Protein AF-A0A8J3G5F9-F1 (afdb_monomer)

Mean predicted aligned error: 7.62 Å

Solvent-accessible surface area (backbone atoms only — not comparable to full-atom values): 7611 Å² total; per-residue (Å²): 110,72,67,60,53,52,55,55,53,66,70,32,74,65,45,52,51,53,51,52,51,52,51,52,50,51,40,35,53,49,45,18,52,51,31,21,52,49,41,52,62,42,58,83,79,45,60,71,71,60,50,35,52,53,40,12,53,50,23,36,71,66,42,88,50,51,68,54,23,24,52,22,24,6,50,14,26,8,52,25,45,34,50,50,54,51,51,51,39,66,76,62,72,50,63,60,56,50,55,51,18,59,74,70,72,41,96,50,47,66,55,54,51,53,48,43,22,50,53,28,20,52,50,24,12,53,23,7,32,52,17,30,57,48,44,63,72,71,51,78,77,84,77,74,90,73,81,131

Structure (mmCIF, N/CA/C/O backbone):
data_AF-A0A8J3G5F9-F1
#
_entry.id   AF-A0A8J3G5F9-F1
#
loop_
_atom_site.group_PDB
_atom_site.id
_atom_site.type_symbol
_atom_site.label_atom_id
_atom_site.label_alt_id
_atom_site.label_comp_id
_atom_site.label_asym_id
_atom_site.label_entity_id
_atom_site.label_seq_id
_atom_site.pdbx_PDB_ins_code
_atom_site.Cartn_x
_atom_site.Cartn_y
_atom_site.Cartn_z
_atom_site.occupancy
_atom_site.B_iso_or_equiv
_atom_site.auth_seq_id
_atom_site.auth_comp_id
_atom_site.auth_asym_id
_atom_site.auth_atom_id
_atom_site.pdbx_PDB_model_num
ATOM 1 N N . MET A 1 1 ? -42.346 19.653 14.572 1.00 62.44 1 MET A N 1
ATOM 2 C CA . MET A 1 1 ? -42.474 18.604 13.533 1.00 62.44 1 MET A CA 1
ATOM 3 C C . MET A 1 1 ? -41.136 18.276 12.864 1.00 62.44 1 MET A C 1
ATOM 5 O O . MET A 1 1 ? -40.739 17.124 12.917 1.00 62.44 1 MET A O 1
ATOM 9 N N . LEU A 1 2 ? -40.390 19.261 12.339 1.00 68.38 2 LEU A N 1
ATOM 10 C CA . LEU A 1 2 ? -39.065 19.059 11.707 1.00 68.38 2 LEU A CA 1
ATOM 11 C C . LEU A 1 2 ? -38.019 18.351 12.594 1.00 68.38 2 LEU A C 1
ATOM 13 O O . LEU A 1 2 ? -37.299 17.481 12.115 1.00 68.38 2 LEU A O 1
ATOM 17 N N . ILE A 1 3 ? -37.974 18.667 13.893 1.00 73.38 3 ILE A N 1
ATOM 18 C CA . ILE A 1 3 ? -37.033 18.040 14.841 1.00 73.38 3 ILE A CA 1
ATOM 19 C C . ILE A 1 3 ? -37.340 16.544 15.028 1.00 73.38 3 ILE A C 1
ATOM 21 O O . ILE A 1 3 ? -36.425 15.729 15.046 1.00 73.38 3 ILE A O 1
ATOM 25 N N . LEU A 1 4 ? -38.622 16.166 15.093 1.00 68.25 4 LEU A N 1
ATOM 26 C CA . LEU A 1 4 ? -39.036 14.764 15.235 1.00 68.25 4 LEU A CA 1
ATOM 27 C C . LEU A 1 4 ? -38.683 13.936 13.993 1.00 68.25 4 LEU A C 1
ATOM 29 O O . LEU A 1 4 ? -38.220 12.809 14.125 1.00 68.25 4 LEU A O 1
ATOM 33 N N . ILE A 1 5 ? -38.856 14.509 12.798 1.00 72.38 5 ILE A N 1
ATOM 34 C CA . ILE A 1 5 ? -38.513 13.842 11.533 1.00 72.38 5 ILE A CA 1
ATOM 35 C C . ILE A 1 5 ? -36.999 13.614 11.447 1.00 72.38 5 ILE A C 1
ATOM 37 O O . ILE A 1 5 ? -36.570 12.511 11.119 1.00 72.38 5 ILE A O 1
ATOM 41 N N . SER A 1 6 ? -36.191 14.618 11.809 1.00 71.88 6 SER A N 1
ATOM 42 C CA . SER A 1 6 ? -34.728 14.492 11.847 1.00 71.88 6 SER A CA 1
ATOM 43 C C . SER A 1 6 ? -34.274 13.368 12.789 1.00 71.88 6 SER A C 1
ATOM 45 O O . SER A 1 6 ? -33.503 12.502 12.386 1.00 71.88 6 SER A O 1
ATOM 47 N N . VAL A 1 7 ? -34.833 13.311 14.005 1.00 75.19 7 VAL A N 1
ATOM 48 C CA . VAL A 1 7 ? -34.499 12.284 15.009 1.00 75.19 7 VAL A CA 1
ATOM 49 C C . 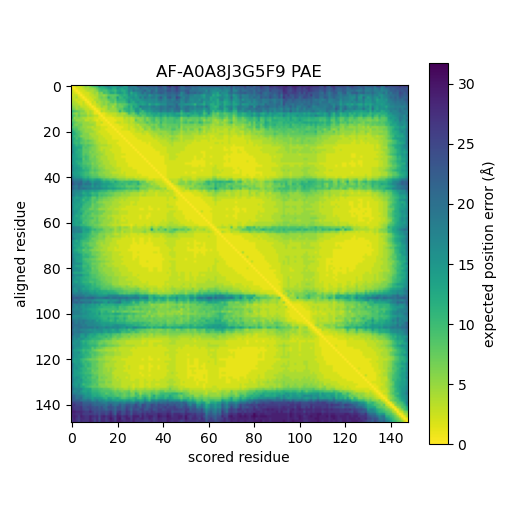VAL A 1 7 ? -34.889 10.871 14.555 1.00 75.19 7 VAL A C 1
ATOM 51 O O . VAL A 1 7 ? -34.146 9.921 14.808 1.00 75.19 7 VAL A O 1
ATOM 54 N N . VAL A 1 8 ? -36.028 10.706 13.876 1.00 76.81 8 VAL A N 1
ATOM 55 C CA . VAL A 1 8 ? -36.459 9.402 13.336 1.00 76.81 8 VAL A CA 1
ATOM 56 C C . VAL A 1 8 ? -35.526 8.936 12.217 1.00 76.81 8 VAL A C 1
ATOM 58 O O . VAL A 1 8 ? -35.126 7.774 12.201 1.00 76.81 8 VAL A O 1
ATOM 61 N N . VAL A 1 9 ? -35.120 9.840 11.320 1.00 76.75 9 VAL A N 1
ATOM 62 C CA . VAL A 1 9 ? -34.195 9.519 10.223 1.00 76.75 9 VAL A CA 1
ATOM 63 C C . VAL A 1 9 ? -32.813 9.134 10.757 1.00 76.75 9 VAL A C 1
ATOM 65 O O . VAL A 1 9 ? -32.257 8.129 10.317 1.00 76.75 9 VAL A O 1
ATOM 68 N N . THR A 1 10 ? -32.275 9.859 11.743 1.00 77.75 10 THR A N 1
ATOM 69 C CA . THR A 1 10 ? -30.951 9.557 12.320 1.00 77.75 10 THR A CA 1
ATOM 70 C C . THR A 1 10 ? -30.905 8.263 13.132 1.00 77.75 10 THR A C 1
ATOM 72 O O . THR A 1 10 ? -29.827 7.710 13.308 1.00 77.75 10 THR A O 1
ATOM 75 N N . ASN A 1 11 ? -32.050 7.775 13.619 1.00 79.94 11 ASN A N 1
ATOM 76 C CA . ASN A 1 11 ? -32.147 6.493 14.325 1.00 79.94 11 ASN A CA 1
ATOM 77 C C . ASN A 1 11 ? -32.507 5.321 13.395 1.00 79.94 11 ASN A C 1
ATOM 79 O O . ASN A 1 11 ? -32.701 4.199 13.864 1.00 79.94 11 ASN A O 1
ATOM 83 N N . SER A 1 12 ? -32.614 5.554 12.083 1.00 82.94 12 SER A N 1
ATOM 84 C CA . SER A 1 12 ? -32.871 4.477 11.130 1.00 82.94 12 SER A CA 1
ATOM 85 C C . SER A 1 12 ? -31.623 3.592 10.953 1.00 82.94 12 SER A C 1
ATOM 87 O O . SER A 1 12 ? -30.504 4.106 10.884 1.00 82.94 12 SER A O 1
ATOM 89 N N . PRO A 1 13 ? -31.775 2.261 10.839 1.00 83.44 13 PRO A N 1
ATOM 90 C CA . PRO A 1 13 ? -30.647 1.353 10.607 1.00 83.44 13 PRO A CA 1
ATOM 91 C C . PRO A 1 13 ? -29.873 1.675 9.315 1.00 83.44 13 PRO A C 1
ATOM 93 O O . PRO A 1 13 ? -28.661 1.466 9.255 1.00 83.44 13 PRO A O 1
ATOM 96 N N . GLU A 1 14 ? -30.542 2.242 8.307 1.00 85.62 14 GLU A N 1
ATOM 97 C CA . GLU A 1 14 ? -29.911 2.720 7.070 1.00 85.62 14 GLU A CA 1
ATOM 98 C C . GLU A 1 14 ? -28.979 3.913 7.304 1.00 85.62 14 GLU A C 1
ATOM 100 O O . GLU A 1 14 ? -27.904 3.983 6.713 1.00 85.62 14 GLU A O 1
ATOM 105 N N . TYR A 1 15 ? -29.331 4.838 8.200 1.00 80.75 15 TYR A N 1
ATOM 106 C CA . TYR A 1 15 ? -28.456 5.966 8.518 1.00 80.75 15 TYR A CA 1
ATOM 107 C C . TYR A 1 15 ? -27.125 5.491 9.119 1.00 80.75 15 TYR A C 1
ATOM 109 O O . TYR A 1 15 ? -26.053 5.939 8.702 1.00 80.75 15 TYR A O 1
ATOM 117 N N . TYR A 1 16 ? -27.176 4.524 10.039 1.00 81.06 16 TYR A N 1
ATOM 118 C CA . TYR A 1 16 ? -25.975 3.950 10.649 1.00 81.06 16 TYR A CA 1
ATOM 119 C C . TYR A 1 16 ? -25.125 3.154 9.652 1.00 81.06 16 TYR A C 1
ATOM 121 O O . TYR A 1 16 ? -23.897 3.247 9.691 1.00 81.06 16 TYR A O 1
ATOM 129 N N . SER A 1 17 ? -25.738 2.403 8.731 1.00 83.75 17 SER A N 1
ATOM 130 C CA . SER A 1 17 ? -24.987 1.663 7.707 1.00 83.75 17 SER A CA 1
ATOM 131 C C . SER A 1 17 ? -24.263 2.608 6.743 1.00 83.75 17 SER A C 1
ATOM 133 O O . SER A 1 17 ? -23.084 2.403 6.452 1.00 83.75 17 SER A O 1
ATOM 135 N N . LEU A 1 18 ? -24.917 3.698 6.326 1.00 84.81 18 LEU A N 1
ATOM 136 C CA . LEU A 1 18 ? -24.316 4.739 5.492 1.00 84.81 18 LEU A CA 1
ATOM 137 C C . LEU A 1 18 ? -23.192 5.484 6.218 1.00 84.81 18 LEU A C 1
ATOM 139 O O . LEU A 1 18 ? -22.178 5.822 5.605 1.00 84.81 18 LEU A O 1
ATOM 143 N N . GLN A 1 19 ? -23.344 5.738 7.520 1.00 87.62 19 GLN A N 1
ATOM 144 C CA . GLN A 1 19 ? -22.301 6.369 8.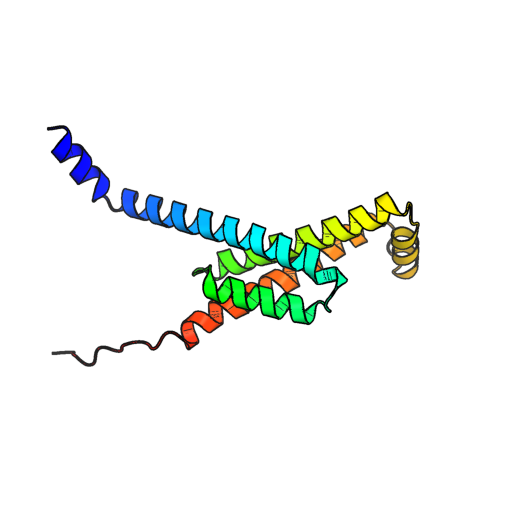325 1.00 87.62 19 GLN A CA 1
ATOM 145 C C . GLN A 1 19 ? -21.071 5.460 8.458 1.00 87.62 19 GLN A C 1
ATOM 147 O O . GLN A 1 19 ? -19.952 5.919 8.225 1.00 87.62 19 GLN A O 1
ATOM 152 N N . ASN A 1 20 ? -21.267 4.176 8.761 1.00 85.88 20 ASN A N 1
ATOM 153 C CA . ASN A 1 20 ? -20.179 3.200 8.845 1.00 85.88 20 ASN A CA 1
ATOM 154 C C . ASN A 1 20 ? -19.474 3.025 7.494 1.00 85.88 20 ASN A C 1
ATOM 156 O O . ASN A 1 20 ? -18.247 3.025 7.437 1.00 85.88 20 ASN A O 1
ATOM 160 N N . LEU A 1 21 ? -20.233 2.978 6.394 1.00 89.50 21 LEU A N 1
ATOM 161 C CA . LEU A 1 21 ? -19.677 2.937 5.042 1.00 89.50 21 LEU A CA 1
ATOM 162 C C . LEU A 1 21 ? -18.787 4.157 4.762 1.00 89.50 21 LEU A C 1
ATOM 164 O O . LEU A 1 21 ? -17.677 4.008 4.255 1.00 89.50 21 LEU A O 1
ATOM 168 N N . LYS A 1 22 ? -19.241 5.368 5.116 1.00 91.38 22 LYS A N 1
ATOM 169 C CA . LYS A 1 22 ? -18.445 6.598 4.961 1.00 91.38 22 LYS A CA 1
ATOM 170 C C . LYS A 1 22 ? -17.136 6.538 5.742 1.00 91.38 22 LYS A C 1
ATOM 172 O O . LYS A 1 22 ? -16.099 6.917 5.203 1.00 91.38 22 LYS A O 1
ATOM 177 N N . ILE A 1 23 ? -17.175 6.060 6.983 1.00 90.94 23 ILE A N 1
ATOM 178 C CA . ILE A 1 23 ? -15.983 5.927 7.828 1.00 90.94 23 ILE A CA 1
ATOM 179 C C . ILE A 1 23 ? -14.995 4.932 7.207 1.00 90.94 23 ILE A C 1
ATOM 181 O O . ILE A 1 23 ? -13.816 5.256 7.066 1.00 90.94 23 ILE A O 1
ATOM 185 N N . GLU A 1 24 ? -15.465 3.766 6.760 1.00 90.44 24 GLU A N 1
ATOM 186 C CA . GLU A 1 24 ? -14.606 2.759 6.126 1.00 90.44 24 GLU A CA 1
ATOM 187 C C . GLU A 1 24 ? -13.972 3.269 4.825 1.00 90.44 24 GLU A C 1
ATOM 189 O O . GLU A 1 24 ? -12.780 3.055 4.601 1.00 90.44 24 GLU A O 1
ATOM 194 N N . MET A 1 25 ? -14.708 4.028 4.004 1.00 93.19 25 MET A N 1
ATOM 195 C CA . MET A 1 25 ? -14.146 4.666 2.805 1.00 93.19 25 MET A CA 1
ATOM 196 C C . MET A 1 25 ? -13.028 5.660 3.142 1.00 93.19 25 MET A C 1
ATOM 198 O O . MET A 1 25 ? -11.995 5.678 2.471 1.00 93.19 25 MET A O 1
ATOM 202 N N . ILE A 1 26 ? -13.202 6.472 4.191 1.00 95.38 26 ILE A N 1
ATOM 203 C CA . ILE A 1 26 ? -12.178 7.431 4.632 1.00 95.38 26 ILE A CA 1
ATOM 204 C C . ILE A 1 26 ? -10.926 6.691 5.109 1.00 95.38 26 ILE A C 1
ATOM 206 O O . ILE A 1 26 ? -9.811 7.065 4.739 1.00 95.38 26 ILE A O 1
ATOM 210 N N . ARG A 1 27 ? -11.085 5.619 5.893 1.00 94.56 27 ARG A N 1
ATOM 211 C CA . ARG A 1 27 ? -9.960 4.808 6.387 1.00 94.56 27 ARG A CA 1
ATOM 212 C C . ARG A 1 27 ? -9.234 4.104 5.245 1.00 94.56 27 ARG A C 1
ATOM 214 O O . ARG A 1 27 ? -8.006 4.111 5.226 1.00 94.56 27 ARG A O 1
ATOM 221 N N . PHE A 1 28 ? -9.973 3.567 4.274 1.00 97.12 28 PHE A N 1
ATOM 222 C CA . PHE A 1 28 ? -9.418 2.971 3.060 1.00 97.12 28 PHE A CA 1
ATOM 223 C C . PHE A 1 28 ? -8.559 3.975 2.285 1.00 97.12 28 PHE A C 1
ATOM 225 O O . PHE A 1 28 ? -7.392 3.702 2.007 1.00 97.12 28 PHE A O 1
ATOM 232 N N . ALA A 1 29 ? -9.110 5.156 1.983 1.00 97.31 29 ALA A N 1
ATOM 233 C CA . ALA A 1 29 ? -8.395 6.199 1.250 1.00 97.31 29 ALA A CA 1
ATOM 234 C C . ALA A 1 29 ? -7.157 6.684 2.019 1.00 97.31 29 ALA A C 1
ATOM 236 O O . ALA A 1 29 ? -6.082 6.828 1.440 1.00 97.31 29 ALA A O 1
ATOM 237 N N . THR A 1 30 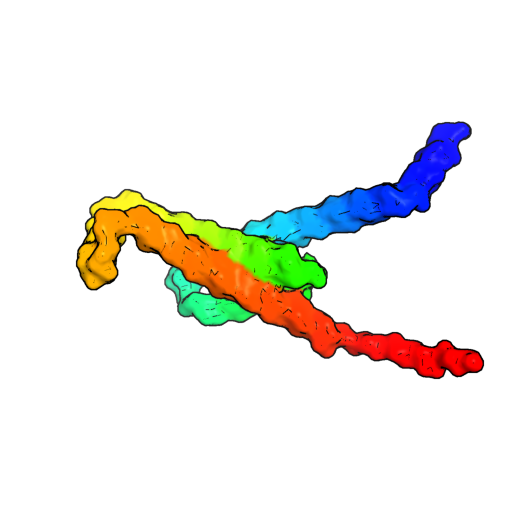? -7.289 6.863 3.336 1.00 97.44 30 THR A N 1
ATOM 238 C CA . THR A 1 30 ? -6.177 7.247 4.215 1.00 97.44 30 THR A CA 1
ATOM 239 C C . THR A 1 30 ? -5.066 6.204 4.173 1.00 97.44 30 THR A C 1
ATOM 241 O O . THR A 1 30 ? -3.911 6.556 3.945 1.00 97.44 30 THR A O 1
ATOM 244 N N . GLN A 1 31 ? -5.400 4.918 4.324 1.00 97.44 31 GLN A N 1
ATOM 245 C CA . GLN A 1 31 ? -4.416 3.840 4.281 1.00 97.44 31 GLN A CA 1
ATOM 246 C C . GLN A 1 31 ? -3.719 3.768 2.920 1.00 97.44 31 GLN A C 1
ATOM 248 O O . GLN A 1 31 ? -2.499 3.635 2.872 1.00 97.44 31 GLN A O 1
ATOM 253 N N . LEU A 1 32 ? -4.468 3.884 1.820 1.00 98.25 32 LEU A N 1
ATOM 254 C CA . LEU A 1 32 ? -3.909 3.862 0.469 1.00 98.25 32 LEU A CA 1
ATOM 255 C C . LEU A 1 32 ? -2.872 4.976 0.282 1.00 98.25 32 LEU A C 1
ATOM 257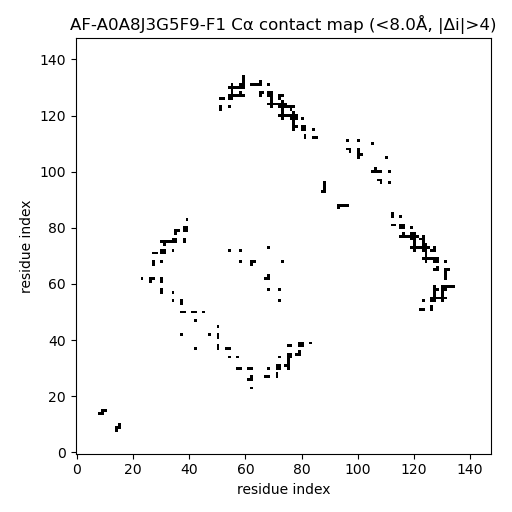 O O . LEU A 1 32 ? -1.758 4.708 -0.168 1.00 98.25 32 LEU A O 1
ATOM 261 N N . ILE A 1 33 ? -3.215 6.209 0.669 1.00 98.12 33 ILE A N 1
ATOM 262 C CA . ILE A 1 33 ? -2.324 7.371 0.546 1.00 98.12 33 ILE A CA 1
ATOM 263 C C . ILE A 1 33 ? -1.089 7.201 1.437 1.00 98.12 33 ILE A C 1
ATOM 265 O O . ILE A 1 33 ? 0.033 7.409 0.978 1.00 98.12 33 ILE A O 1
ATOM 269 N N . VAL A 1 34 ? -1.271 6.784 2.693 1.00 97.56 34 VAL A N 1
ATOM 270 C CA . VAL A 1 34 ? -0.165 6.565 3.638 1.00 97.56 34 VAL A CA 1
ATOM 271 C C . VAL A 1 34 ? 0.800 5.506 3.111 1.00 97.56 34 VAL A C 1
ATOM 273 O O . VAL A 1 34 ? 2.007 5.737 3.097 1.00 97.56 34 VAL A O 1
ATOM 276 N N . VAL A 1 35 ? 0.290 4.371 2.626 1.00 97.56 35 VAL A N 1
ATOM 277 C CA . VAL A 1 35 ? 1.125 3.301 2.065 1.00 97.56 35 VAL A CA 1
ATOM 278 C C . VAL A 1 35 ? 1.861 3.771 0.821 1.00 97.56 35 VAL A C 1
ATOM 280 O O . VAL A 1 35 ? 3.062 3.530 0.717 1.00 97.56 35 VAL A O 1
ATOM 283 N N . PHE A 1 36 ? 1.183 4.470 -0.091 1.00 97.62 36 PHE A N 1
ATOM 284 C CA . PHE A 1 36 ? 1.828 5.030 -1.275 1.00 97.62 36 PHE A CA 1
ATOM 285 C C . PHE A 1 36 ? 3.010 5.927 -0.888 1.00 97.62 36 PHE A C 1
ATOM 287 O O . PHE A 1 36 ? 4.114 5.731 -1.390 1.00 97.62 36 PHE A O 1
ATOM 294 N N . LEU A 1 37 ? 2.811 6.862 0.047 1.00 96.19 37 LEU A N 1
ATOM 295 C CA . LEU A 1 37 ? 3.865 7.772 0.499 1.00 96.19 37 LEU A CA 1
ATOM 296 C C . LEU A 1 37 ? 5.016 7.015 1.177 1.00 96.19 37 LEU A C 1
ATOM 298 O O . LEU A 1 37 ? 6.176 7.226 0.827 1.00 96.19 37 LEU A O 1
ATOM 302 N N . ILE A 1 38 ? 4.711 6.096 2.098 1.00 94.62 38 ILE A N 1
ATOM 303 C CA . ILE A 1 38 ? 5.719 5.268 2.776 1.00 94.62 38 ILE A CA 1
ATOM 304 C C . ILE A 1 38 ? 6.560 4.523 1.740 1.00 94.62 38 ILE A C 1
ATOM 306 O O . ILE A 1 38 ? 7.779 4.642 1.732 1.00 94.62 38 ILE A O 1
ATOM 310 N N . VAL A 1 39 ? 5.932 3.784 0.831 1.00 96.19 39 VAL A N 1
ATOM 311 C CA . VAL A 1 39 ? 6.652 2.935 -0.124 1.00 96.19 39 VAL A CA 1
ATOM 312 C C . VAL A 1 39 ? 7.417 3.776 -1.147 1.00 96.19 39 VAL A C 1
ATOM 314 O O . VAL A 1 39 ? 8.570 3.472 -1.452 1.00 96.19 39 VAL A O 1
ATOM 317 N N . TYR A 1 40 ? 6.824 4.863 -1.646 1.00 95.06 40 TYR A N 1
ATOM 318 C CA . TYR A 1 40 ? 7.452 5.716 -2.652 1.00 95.06 40 TYR A CA 1
ATOM 319 C C . TYR A 1 40 ? 8.694 6.445 -2.116 1.00 95.06 40 TYR A C 1
ATOM 321 O O . TYR A 1 40 ? 9.695 6.561 -2.829 1.00 95.06 40 TYR A O 1
ATOM 329 N N . PHE A 1 41 ? 8.667 6.929 -0.870 1.00 92.62 41 PHE A N 1
ATOM 330 C CA . PHE A 1 41 ? 9.801 7.650 -0.284 1.00 92.62 41 PHE A CA 1
ATOM 331 C C . PHE A 1 41 ? 10.803 6.725 0.417 1.00 92.62 41 PHE A C 1
ATOM 333 O O . PHE A 1 41 ? 12.006 6.893 0.219 1.00 92.62 41 PHE A O 1
ATOM 340 N N . LEU A 1 42 ? 10.353 5.718 1.178 1.00 88.94 42 LEU A N 1
ATOM 341 C CA . LEU A 1 42 ? 11.270 4.793 1.857 1.00 88.94 42 LEU A CA 1
ATOM 342 C C . LEU A 1 42 ? 11.907 3.771 0.912 1.00 88.94 42 LEU A C 1
ATOM 344 O O . LEU A 1 42 ? 12.978 3.268 1.239 1.00 88.94 42 LEU A O 1
ATOM 348 N N . GLY A 1 43 ? 11.313 3.478 -0.250 1.00 80.38 43 GLY A N 1
ATOM 349 C CA . GLY A 1 43 ? 11.833 2.461 -1.173 1.00 80.38 43 GLY A CA 1
ATOM 350 C C . GLY A 1 43 ? 13.236 2.748 -1.727 1.00 80.38 43 GLY A C 1
ATOM 351 O O . GLY A 1 43 ? 13.907 1.830 -2.178 1.00 80.38 43 GLY A O 1
ATOM 352 N N . GLY A 1 44 ? 13.700 4.003 -1.678 1.00 78.50 44 GLY A N 1
ATOM 353 C CA . GLY A 1 44 ? 15.083 4.358 -2.027 1.00 78.50 44 GLY A CA 1
ATOM 354 C C . GLY A 1 44 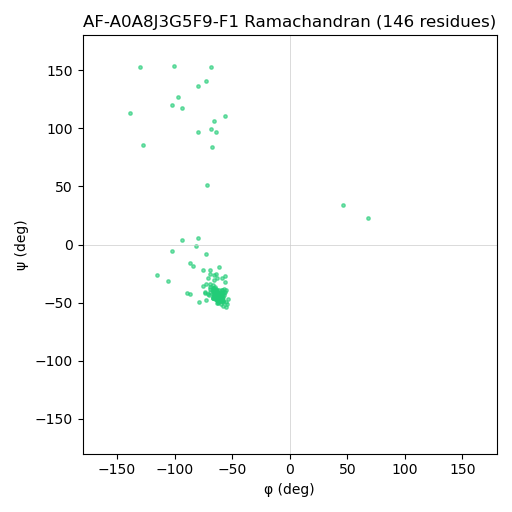? 16.080 4.243 -0.868 1.00 78.50 44 GLY A C 1
ATOM 355 O O . GLY A 1 44 ? 17.282 4.243 -1.105 1.00 78.50 44 GLY A O 1
A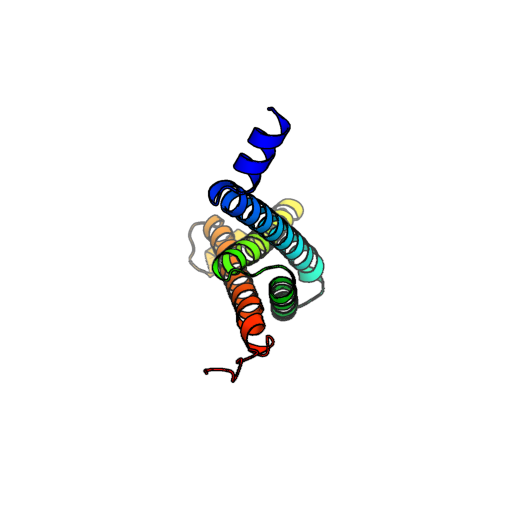TOM 356 N N . LEU A 1 45 ? 15.594 4.170 0.375 1.00 84.62 45 LEU A N 1
ATOM 357 C CA . LEU A 1 45 ? 16.413 4.175 1.594 1.00 84.62 45 LEU A CA 1
ATOM 358 C C . LEU A 1 45 ? 16.498 2.793 2.248 1.00 84.62 45 LEU A C 1
ATOM 360 O O . LEU A 1 45 ? 17.498 2.468 2.882 1.00 84.62 45 LEU A O 1
ATOM 364 N N . PHE A 1 46 ? 15.448 1.986 2.111 1.00 87.81 46 PHE A N 1
ATOM 365 C CA . PHE A 1 46 ? 15.300 0.712 2.798 1.00 87.81 46 PHE A CA 1
ATOM 366 C C . PHE A 1 46 ? 14.938 -0.407 1.825 1.00 87.81 46 PHE A C 1
ATOM 368 O O . PHE A 1 46 ? 14.307 -0.187 0.794 1.00 87.81 46 PHE A O 1
ATOM 375 N N . SER A 1 47 ? 15.316 -1.636 2.183 1.00 90.56 47 SER A N 1
ATOM 376 C CA . SER A 1 47 ? 14.913 -2.828 1.437 1.00 90.56 47 SER A CA 1
ATOM 377 C C . SER A 1 47 ? 13.407 -3.086 1.579 1.00 90.56 47 SER A C 1
ATOM 379 O O . SER A 1 47 ? 12.792 -2.734 2.589 1.00 90.56 47 SER A O 1
ATOM 381 N N . PHE A 1 48 ? 12.814 -3.743 0.580 1.00 90.00 48 PHE A N 1
ATOM 382 C CA . PHE A 1 48 ? 11.364 -3.931 0.465 1.00 90.00 48 PHE A CA 1
ATOM 383 C C . PHE A 1 48 ? 10.723 -4.603 1.692 1.00 90.00 48 PHE A C 1
ATOM 385 O O . PHE A 1 48 ? 9.588 -4.283 2.042 1.00 90.00 48 PHE A O 1
ATOM 392 N N . TRP A 1 49 ? 11.442 -5.494 2.385 1.00 92.50 49 TRP A N 1
ATOM 393 C CA . TRP A 1 49 ? 10.930 -6.185 3.573 1.00 92.50 49 TRP A CA 1
ATOM 394 C C . TRP A 1 49 ? 10.672 -5.230 4.749 1.00 92.50 49 TRP A C 1
ATOM 396 O O . TRP A 1 49 ? 9.743 -5.443 5.524 1.00 92.50 49 TRP A O 1
ATOM 406 N N . ILE A 1 50 ? 11.434 -4.136 4.860 1.00 94.25 50 ILE A N 1
ATOM 407 C CA . ILE A 1 50 ? 11.211 -3.103 5.882 1.00 94.25 50 ILE A CA 1
ATOM 408 C C . ILE A 1 50 ? 9.923 -2.343 5.564 1.00 94.25 50 ILE A C 1
ATOM 410 O O . ILE A 1 50 ? 9.095 -2.117 6.447 1.00 94.25 50 ILE A O 1
ATOM 414 N N . SER A 1 51 ? 9.710 -1.992 4.292 1.00 93.12 51 SER A N 1
ATOM 415 C CA . SER A 1 51 ? 8.462 -1.365 3.848 1.00 93.12 51 SER A CA 1
ATOM 416 C C . SER A 1 51 ? 7.254 -2.255 4.145 1.00 93.12 51 SER A C 1
ATOM 418 O O . SER A 1 51 ? 6.237 -1.747 4.608 1.00 93.12 51 SER A O 1
ATOM 420 N N . MET A 1 52 ? 7.373 -3.577 3.975 1.00 95.31 52 MET A N 1
ATOM 421 C CA . MET A 1 52 ? 6.318 -4.532 4.343 1.00 95.31 52 MET A CA 1
ATOM 422 C C . MET A 1 52 ? 5.952 -4.461 5.833 1.00 95.31 52 MET A C 1
ATOM 424 O O . MET A 1 52 ? 4.768 -4.470 6.169 1.00 95.31 52 MET A O 1
ATOM 428 N N . LEU A 1 53 ? 6.937 -4.327 6.730 1.00 95.75 53 LEU A N 1
ATOM 429 C CA . 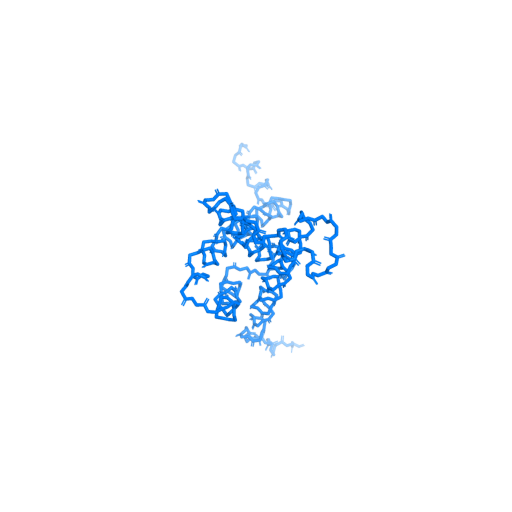LEU A 1 53 ? 6.681 -4.176 8.168 1.00 95.75 53 LEU A CA 1
ATOM 430 C C . LEU A 1 53 ? 5.933 -2.876 8.483 1.00 95.75 53 LEU A C 1
ATOM 432 O O . LEU A 1 53 ? 4.948 -2.902 9.220 1.00 95.75 53 LEU A O 1
ATOM 436 N N . PHE A 1 54 ? 6.339 -1.750 7.891 1.00 95.44 54 PHE A N 1
ATOM 437 C CA . PHE A 1 54 ? 5.636 -0.474 8.068 1.00 95.44 54 PHE A CA 1
ATOM 438 C C . PHE A 1 54 ? 4.204 -0.516 7.523 1.00 95.44 54 PHE A C 1
ATOM 440 O O . PHE A 1 54 ? 3.276 -0.004 8.152 1.00 95.44 54 PHE A O 1
ATOM 447 N N . VAL A 1 55 ? 3.997 -1.152 6.371 1.00 96.25 55 VAL A N 1
ATOM 448 C CA . VAL A 1 55 ? 2.665 -1.313 5.774 1.00 96.25 55 VAL A CA 1
ATOM 449 C C . VAL A 1 55 ? 1.775 -2.188 6.654 1.00 96.25 55 VAL A C 1
ATOM 451 O O . VAL A 1 55 ? 0.636 -1.813 6.928 1.00 96.25 55 VAL A O 1
ATOM 454 N N . GLY A 1 56 ? 2.295 -3.302 7.174 1.00 96.19 56 GLY A N 1
ATOM 455 C CA . GLY A 1 56 ? 1.566 -4.126 8.139 1.00 96.19 56 GLY A CA 1
ATOM 456 C C . GLY A 1 56 ? 1.234 -3.361 9.421 1.00 96.19 56 GLY A C 1
ATOM 457 O O . GLY A 1 56 ? 0.102 -3.412 9.899 1.00 96.19 56 GLY A O 1
ATOM 458 N N . PHE A 1 57 ? 2.177 -2.577 9.943 1.00 96.19 57 PHE A N 1
ATOM 459 C CA . PHE A 1 57 ? 1.963 -1.770 11.143 1.00 96.19 57 PHE A CA 1
ATOM 460 C C . PHE A 1 57 ? 0.896 -0.682 10.943 1.00 96.19 57 PHE A C 1
ATOM 462 O O . PHE A 1 57 ? 0.008 -0.518 11.776 1.00 96.19 57 PHE A O 1
ATOM 469 N N . THR A 1 58 ? 0.920 0.036 9.818 1.00 96.19 58 THR A N 1
ATOM 470 C CA . THR A 1 58 ? -0.113 1.043 9.513 1.00 96.19 58 THR A CA 1
ATOM 471 C C . THR A 1 58 ? -1.491 0.412 9.323 1.00 96.19 58 THR A C 1
ATOM 473 O O . THR A 1 58 ? -2.471 0.938 9.849 1.00 96.19 58 THR A O 1
ATOM 476 N N . ALA A 1 59 ? -1.571 -0.749 8.664 1.00 96.00 59 ALA A N 1
ATOM 477 C CA . ALA A 1 59 ? -2.825 -1.480 8.497 1.00 96.00 59 ALA A CA 1
ATOM 478 C C . ALA A 1 59 ? -3.399 -1.945 9.843 1.00 96.00 59 ALA A C 1
ATOM 480 O O . ALA A 1 59 ? -4.601 -1.806 10.074 1.00 96.00 59 ALA A O 1
ATOM 481 N N . LEU A 1 60 ? -2.535 -2.412 10.755 1.00 94.94 60 LEU A N 1
ATOM 482 C CA . LEU A 1 60 ? -2.908 -2.751 12.129 1.00 94.94 60 LEU A CA 1
ATOM 483 C C . LEU A 1 60 ? -3.554 -1.556 12.839 1.00 94.94 60 LEU A C 1
ATOM 485 O O . LEU A 1 60 ? -4.546 -1.731 13.540 1.00 94.94 60 LEU A O 1
ATOM 489 N N . LEU A 1 61 ? -3.047 -0.337 12.648 1.00 93.56 61 LEU A N 1
ATOM 490 C CA . LEU A 1 61 ? -3.576 0.855 13.314 1.00 93.56 61 LEU A CA 1
ATOM 491 C C . LEU A 1 61 ? -4.860 1.384 12.657 1.00 93.56 61 LEU A C 1
ATOM 493 O O . LEU A 1 61 ? -5.856 1.612 13.346 1.00 93.56 61 LEU A O 1
ATOM 497 N N . ILE A 1 62 ? -4.864 1.549 11.334 1.00 93.31 62 ILE A N 1
ATOM 498 C CA . ILE A 1 62 ? -5.872 2.352 10.627 1.00 93.31 62 ILE A CA 1
ATOM 499 C C . ILE A 1 62 ? -7.119 1.545 10.270 1.00 93.31 62 ILE A C 1
ATOM 501 O O . ILE A 1 62 ? -8.227 2.052 10.446 1.00 93.31 62 ILE A O 1
ATOM 505 N N . LEU A 1 63 ? -6.970 0.308 9.789 1.00 89.38 63 LEU A N 1
ATOM 506 C CA . LEU A 1 63 ? -8.071 -0.465 9.210 1.00 89.38 63 LEU A CA 1
ATOM 507 C C . LEU A 1 63 ? -8.646 -1.500 10.175 1.00 89.38 63 LEU A C 1
ATOM 509 O O . LEU A 1 63 ? -7.975 -1.980 11.089 1.00 89.38 63 LEU A O 1
ATOM 513 N N . GLU A 1 64 ? -9.914 -1.839 9.967 1.00 85.06 64 GLU A N 1
ATOM 514 C CA . GLU A 1 64 ? -10.615 -2.899 10.706 1.00 85.06 64 GLU A CA 1
ATOM 515 C C . GLU A 1 64 ? -11.030 -4.063 9.807 1.00 85.06 64 GLU A C 1
ATOM 517 O O . GLU A 1 64 ? -11.122 -5.197 10.271 1.00 85.06 64 GLU A O 1
ATOM 522 N N . ASN A 1 65 ? -11.221 -3.815 8.511 1.00 90.75 65 ASN A N 1
ATOM 523 C CA . ASN A 1 65 ? -11.621 -4.830 7.550 1.00 90.75 65 ASN A CA 1
ATOM 524 C C . ASN A 1 65 ? -10.412 -5.406 6.784 1.00 90.75 65 ASN A C 1
ATOM 526 O O . ASN A 1 65 ? -9.652 -4.670 6.154 1.00 90.75 65 ASN A O 1
ATOM 530 N N . ASN A 1 66 ? -10.278 -6.737 6.783 1.00 93.25 66 ASN A N 1
ATOM 531 C CA . ASN A 1 66 ? -9.203 -7.462 6.092 1.00 93.25 66 ASN A CA 1
ATOM 532 C C . ASN A 1 66 ? -9.208 -7.253 4.569 1.00 93.25 66 ASN A C 1
ATOM 534 O O . ASN A 1 66 ? -8.158 -7.051 3.965 1.00 93.25 66 ASN A O 1
ATOM 538 N N . VAL A 1 67 ? -10.382 -7.279 3.935 1.00 95.31 67 VAL A N 1
ATOM 539 C CA . VAL A 1 67 ? -10.518 -7.075 2.485 1.00 95.31 67 VAL A CA 1
ATOM 540 C C . VAL A 1 67 ? -10.132 -5.642 2.127 1.00 95.31 67 VAL A C 1
ATOM 542 O O . VAL A 1 67 ? -9.333 -5.428 1.216 1.00 95.31 67 VAL A O 1
ATOM 545 N N . ALA A 1 68 ? -10.625 -4.662 2.891 1.00 94.81 68 ALA A N 1
ATOM 546 C CA . ALA A 1 68 ? -10.235 -3.264 2.717 1.00 94.81 68 ALA A CA 1
ATOM 547 C C . ALA A 1 68 ? -8.719 -3.079 2.891 1.00 94.81 68 ALA A C 1
ATOM 549 O O . ALA A 1 68 ? -8.101 -2.351 2.118 1.00 94.81 68 ALA A O 1
ATOM 550 N N . ALA A 1 69 ? -8.107 -3.782 3.849 1.00 96.56 69 ALA A N 1
ATOM 551 C CA . ALA A 1 69 ? -6.666 -3.751 4.064 1.00 96.56 69 ALA A CA 1
ATOM 552 C C . ALA A 1 69 ? -5.879 -4.326 2.904 1.00 96.56 69 ALA A C 1
ATOM 554 O O . ALA A 1 69 ? -4.957 -3.658 2.440 1.00 96.56 69 ALA A O 1
ATOM 555 N N . PHE A 1 70 ? -6.264 -5.488 2.384 1.00 98.00 70 PHE A N 1
ATOM 556 C CA . PHE A 1 70 ? -5.612 -6.074 1.218 1.00 98.00 70 PHE A CA 1
ATOM 557 C C . PHE A 1 70 ? -5.595 -5.102 0.033 1.00 98.00 70 PHE A C 1
ATOM 559 O O . PHE A 1 70 ? -4.537 -4.810 -0.517 1.00 98.00 70 PHE A O 1
ATOM 566 N N . PHE A 1 71 ? -6.753 -4.541 -0.326 1.00 98.25 71 PHE A N 1
ATOM 567 C CA . PHE A 1 71 ? -6.848 -3.662 -1.490 1.00 98.25 71 PHE A CA 1
ATOM 568 C C . PHE A 1 71 ? -6.216 -2.286 -1.258 1.00 98.25 71 PHE A C 1
ATOM 570 O O . PHE A 1 71 ? -5.513 -1.807 -2.141 1.00 98.25 71 PHE A O 1
ATOM 577 N N . ALA A 1 72 ? -6.400 -1.652 -0.094 1.00 98.00 72 ALA A N 1
ATOM 578 C CA . ALA A 1 72 ? -5.814 -0.334 0.174 1.00 98.00 72 ALA A CA 1
ATOM 579 C C . ALA A 1 72 ? -4.284 -0.393 0.169 1.00 98.00 72 ALA A C 1
ATOM 581 O O . ALA A 1 72 ? -3.620 0.422 -0.473 1.00 98.00 72 ALA A O 1
ATOM 582 N N . THR A 1 73 ? -3.727 -1.379 0.877 1.00 98.12 73 THR A N 1
ATOM 583 C CA . THR A 1 73 ? -2.276 -1.550 0.985 1.00 98.12 73 THR A CA 1
ATOM 584 C C . THR A 1 73 ? -1.670 -2.087 -0.305 1.00 98.12 73 THR A C 1
ATOM 586 O O . THR A 1 73 ? -0.641 -1.578 -0.737 1.00 98.12 73 THR A O 1
ATOM 589 N N . GLY A 1 74 ? -2.327 -3.038 -0.972 1.00 98.12 74 GLY A N 1
ATOM 590 C CA . GLY A 1 74 ? -1.887 -3.553 -2.263 1.00 98.12 74 GLY A CA 1
ATOM 591 C C . GLY A 1 74 ? -1.880 -2.474 -3.340 1.00 98.12 74 GLY A C 1
ATOM 592 O O . GLY A 1 74 ? -0.859 -2.265 -3.990 1.00 98.12 74 GLY A O 1
ATOM 593 N N . LEU A 1 75 ? -2.971 -1.721 -3.505 1.00 98.38 75 LEU A N 1
ATOM 594 C CA . LEU A 1 75 ? -3.014 -0.639 -4.494 1.00 98.38 75 LEU A CA 1
ATOM 595 C C . LEU A 1 75 ? -1.978 0.442 -4.182 1.00 98.38 75 LEU A C 1
ATOM 597 O O . LEU A 1 75 ? -1.242 0.836 -5.081 1.00 98.38 75 LEU A O 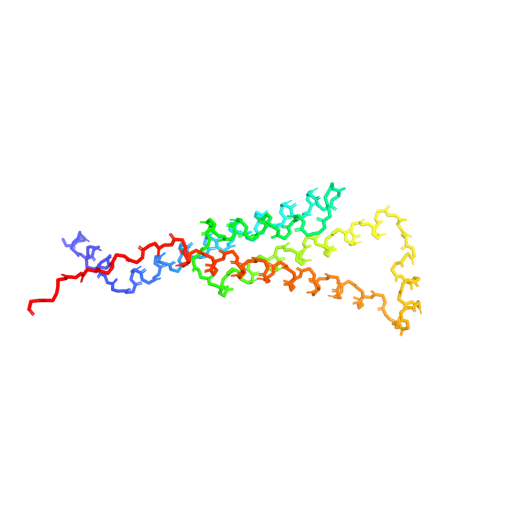1
ATOM 601 N N . GLY A 1 76 ? -1.858 0.879 -2.924 1.00 97.88 76 GLY A N 1
ATOM 602 C CA . GLY A 1 76 ? -0.853 1.875 -2.540 1.00 97.88 76 GLY A CA 1
ATOM 603 C C . GLY A 1 76 ? 0.576 1.434 -2.881 1.00 97.88 76 GLY A C 1
ATOM 604 O O . GLY A 1 76 ? 1.350 2.207 -3.444 1.00 97.88 76 GLY A O 1
ATOM 605 N N . PHE A 1 77 ? 0.911 0.173 -2.602 1.00 97.62 77 PHE A N 1
ATOM 606 C CA . PHE A 1 77 ? 2.241 -0.391 -2.831 1.00 97.62 77 PHE A CA 1
ATOM 607 C C . PHE A 1 77 ? 2.518 -0.625 -4.324 1.00 97.62 77 PHE A C 1
ATOM 609 O O . PHE A 1 77 ? 3.555 -0.201 -4.838 1.00 97.62 77 PHE A O 1
ATOM 616 N N . GLY A 1 78 ? 1.571 -1.238 -5.039 1.00 97.75 78 GLY A N 1
ATOM 617 C CA . GLY A 1 78 ? 1.662 -1.484 -6.479 1.00 97.75 78 GLY A CA 1
ATOM 618 C C . GLY A 1 78 ? 1.768 -0.188 -7.283 1.00 97.75 78 GLY A C 1
ATOM 619 O O . GLY A 1 78 ? 2.637 -0.074 -8.148 1.00 97.75 78 GLY A O 1
ATOM 620 N N . ILE A 1 79 ? 0.949 0.823 -6.964 1.00 98.00 79 ILE A N 1
ATOM 621 C CA . ILE A 1 79 ? 1.007 2.142 -7.616 1.00 98.00 79 ILE A CA 1
ATOM 622 C C . ILE A 1 79 ? 2.346 2.826 -7.324 1.00 98.00 79 ILE A C 1
ATOM 624 O O . ILE A 1 79 ? 2.939 3.393 -8.240 1.00 98.00 79 ILE A O 1
ATOM 628 N N . ALA A 1 80 ? 2.856 2.764 -6.089 1.00 96.75 80 ALA A N 1
ATOM 629 C CA . ALA A 1 80 ? 4.147 3.362 -5.745 1.00 96.75 80 ALA A CA 1
ATOM 630 C C . ALA A 1 80 ? 5.300 2.752 -6.556 1.00 96.75 80 ALA A C 1
ATOM 632 O O . ALA A 1 80 ? 6.122 3.485 -7.111 1.00 96.75 80 ALA A O 1
ATOM 633 N N . TRP A 1 81 ? 5.339 1.423 -6.667 1.00 95.81 81 TRP A N 1
ATOM 634 C CA . TRP A 1 81 ? 6.360 0.707 -7.434 1.00 95.81 81 TRP A CA 1
ATOM 635 C C . TRP A 1 81 ? 6.270 0.976 -8.930 1.00 95.81 81 TRP A C 1
ATOM 637 O O . TRP A 1 81 ? 7.280 1.307 -9.551 1.00 95.81 81 TRP A O 1
ATOM 647 N N . LEU A 1 82 ? 5.064 0.916 -9.494 1.00 96.19 82 LEU A N 1
ATOM 648 C CA . LEU A 1 82 ? 4.840 1.254 -10.895 1.00 96.19 82 LEU A CA 1
ATOM 649 C C . LEU A 1 82 ? 5.263 2.699 -11.192 1.00 96.19 82 LEU A C 1
ATOM 651 O O . LEU A 1 82 ? 5.985 2.946 -12.154 1.00 96.19 82 LEU A O 1
ATOM 655 N N . SER A 1 83 ? 4.876 3.646 -10.332 1.00 95.25 83 SER A N 1
ATOM 656 C CA . SER A 1 83 ? 5.239 5.061 -10.479 1.00 95.25 83 SER A CA 1
ATOM 657 C C . SER A 1 83 ? 6.754 5.249 -10.468 1.00 95.25 83 SER A C 1
ATOM 659 O O . SER A 1 83 ? 7.287 5.970 -11.305 1.00 95.25 83 SER A O 1
ATOM 661 N N . LYS A 1 84 ? 7.473 4.574 -9.562 1.00 92.62 84 LYS A N 1
ATOM 662 C CA . LYS A 1 84 ? 8.942 4.613 -9.526 1.00 92.62 84 LYS A CA 1
ATOM 663 C C . LYS A 1 84 ? 9.568 4.038 -10.787 1.00 92.62 84 LYS A C 1
ATOM 665 O O . LYS A 1 84 ? 10.462 4.675 -11.337 1.00 92.62 84 LYS A O 1
ATOM 670 N N . ALA A 1 85 ? 9.100 2.879 -11.245 1.00 92.00 85 ALA A N 1
ATOM 671 C CA . ALA A 1 85 ? 9.605 2.256 -12.463 1.00 92.00 85 ALA A CA 1
ATOM 672 C C . ALA A 1 85 ? 9.449 3.198 -13.666 1.00 92.00 85 ALA A C 1
ATOM 674 O O . ALA A 1 85 ? 10.424 3.466 -14.362 1.00 92.00 85 ALA A O 1
ATOM 675 N N . LEU A 1 86 ? 8.264 3.794 -13.838 1.00 92.81 86 LEU A N 1
ATOM 676 C CA . LEU A 1 86 ? 7.996 4.757 -14.908 1.00 92.81 86 LEU A CA 1
ATOM 677 C C . LEU A 1 86 ? 8.866 6.014 -14.795 1.00 92.81 86 LEU A C 1
ATOM 679 O O . LEU A 1 86 ? 9.454 6.445 -15.785 1.00 92.81 86 LEU A O 1
ATOM 683 N N . VAL A 1 87 ? 8.991 6.592 -13.594 1.00 92.69 87 VAL A N 1
ATOM 684 C CA . VAL A 1 87 ? 9.834 7.775 -13.361 1.00 92.69 87 VAL A CA 1
ATOM 685 C C . VAL A 1 87 ? 11.288 7.481 -13.720 1.00 92.69 87 VAL A C 1
ATOM 687 O O . VAL A 1 87 ? 11.921 8.303 -14.379 1.00 92.69 87 VAL A O 1
ATOM 690 N N . ILE A 1 88 ? 11.823 6.320 -13.338 1.00 89.81 88 ILE A N 1
ATOM 691 C CA . ILE A 1 88 ? 13.195 5.923 -13.677 1.00 89.81 88 ILE A CA 1
ATOM 692 C C . ILE A 1 88 ? 13.342 5.792 -15.195 1.00 89.81 88 ILE A C 1
ATOM 694 O O . ILE A 1 88 ? 14.237 6.415 -15.762 1.00 89.81 88 ILE A O 1
ATOM 698 N N . THR A 1 89 ? 12.450 5.059 -15.864 1.00 90.44 89 THR A N 1
ATOM 699 C CA . THR A 1 89 ? 12.513 4.855 -17.319 1.00 90.44 89 THR A CA 1
ATOM 700 C C . THR A 1 89 ? 12.466 6.175 -18.088 1.00 90.44 89 THR A C 1
ATOM 702 O O . THR A 1 89 ? 13.309 6.405 -18.953 1.00 90.44 89 THR A O 1
ATOM 705 N N . VAL A 1 90 ? 11.536 7.072 -17.744 1.00 90.56 90 VAL A N 1
ATOM 706 C CA . VAL A 1 90 ? 11.367 8.359 -18.438 1.00 90.56 90 VAL A CA 1
ATOM 707 C C . VAL A 1 90 ? 12.517 9.320 -18.137 1.00 90.56 90 VAL A C 1
ATOM 709 O O . VAL A 1 90 ? 13.023 9.966 -19.049 1.00 90.56 90 VAL A O 1
ATOM 712 N N . SER A 1 91 ? 12.960 9.414 -16.879 1.00 90.38 91 SER A N 1
ATOM 713 C CA . SER A 1 91 ? 14.017 10.364 -16.490 1.00 90.38 91 SER A CA 1
ATOM 714 C C . SER A 1 91 ? 15.403 9.985 -17.009 1.00 90.38 91 SER A C 1
ATOM 716 O O . SER A 1 91 ? 16.229 10.865 -17.233 1.00 90.38 91 SER A O 1
ATOM 718 N N . THR A 1 92 ? 15.662 8.692 -17.207 1.00 89.44 92 THR A N 1
ATOM 719 C CA . THR A 1 92 ? 16.973 8.195 -17.648 1.00 89.44 92 THR A CA 1
ATOM 720 C C . THR A 1 92 ? 17.021 7.840 -19.132 1.00 89.44 92 THR A C 1
ATOM 722 O O . THR A 1 92 ? 18.093 7.491 -19.620 1.00 89.44 92 THR A O 1
ATOM 725 N N . ALA A 1 93 ? 15.884 7.904 -19.842 1.00 84.06 93 ALA A N 1
ATOM 726 C CA . ALA A 1 93 ? 15.722 7.385 -21.206 1.00 84.06 93 ALA A CA 1
ATOM 727 C C . ALA A 1 93 ? 16.316 5.968 -21.367 1.00 84.06 93 ALA A C 1
ATOM 729 O O . ALA A 1 93 ? 16.913 5.627 -22.390 1.00 84.06 93 ALA A O 1
ATOM 730 N N . SER A 1 94 ? 16.223 5.159 -20.306 1.00 76.06 94 SER A N 1
ATOM 731 C CA . SER A 1 94 ? 16.977 3.917 -20.201 1.00 76.06 94 SER A CA 1
ATOM 732 C C . SER A 1 94 ? 16.332 2.791 -20.998 1.00 76.06 94 SER A C 1
ATOM 734 O O . SER A 1 94 ? 15.132 2.549 -20.896 1.00 76.06 94 SER A O 1
ATOM 736 N N . GLN A 1 95 ? 17.172 2.039 -21.711 1.00 85.06 95 GLN A N 1
ATOM 737 C CA . GLN A 1 95 ? 16.805 0.788 -22.381 1.00 85.06 95 GLN A CA 1
ATOM 738 C C . GLN A 1 95 ? 16.762 -0.415 -21.417 1.00 85.06 95 GLN A C 1
ATOM 740 O O . GLN A 1 95 ? 16.564 -1.543 -21.859 1.00 85.06 95 GLN A O 1
ATOM 745 N N . LEU A 1 96 ? 16.944 -0.203 -20.105 1.00 83.19 96 LEU A N 1
ATOM 746 C CA . LEU A 1 96 ? 16.929 -1.265 -19.092 1.00 83.19 96 LEU A CA 1
ATOM 747 C C . LEU A 1 96 ? 15.665 -2.138 -19.129 1.00 83.19 96 LEU A C 1
ATOM 749 O O . LEU A 1 96 ? 15.821 -3.357 -19.093 1.00 83.19 96 LEU A O 1
ATOM 753 N N . PRO A 1 97 ? 14.434 -1.585 -19.208 1.00 84.12 97 PRO A N 1
ATOM 754 C CA . PRO A 1 97 ? 13.233 -2.411 -19.299 1.00 84.12 97 PRO A CA 1
ATOM 755 C C . PRO A 1 97 ? 13.269 -3.340 -20.513 1.00 84.12 97 PRO A C 1
ATOM 757 O O . PRO A 1 97 ? 13.035 -4.533 -20.356 1.00 84.12 97 PRO A O 1
ATOM 760 N N . GLN A 1 98 ? 13.660 -2.829 -21.684 1.00 84.88 98 GLN A N 1
ATOM 761 C CA . GLN A 1 98 ? 13.796 -3.631 -22.900 1.00 84.88 98 GLN A CA 1
ATOM 762 C C . GLN A 1 98 ? 14.856 -4.732 -22.747 1.00 84.88 98 GLN A C 1
ATOM 764 O O . GLN A 1 98 ? 14.578 -5.892 -23.027 1.00 84.88 98 GLN A O 1
ATOM 769 N N . GLN A 1 99 ? 16.041 -4.405 -22.220 1.00 88.56 99 GLN A N 1
ATOM 770 C CA . GLN A 1 99 ? 17.112 -5.386 -21.994 1.00 88.56 99 GLN A CA 1
ATOM 771 C C . GLN A 1 99 ? 16.699 -6.491 -21.012 1.00 88.56 99 GLN A C 1
ATOM 773 O O . GLN A 1 99 ? 17.039 -7.658 -21.203 1.00 88.56 99 GLN A O 1
ATOM 778 N N . MET A 1 100 ? 15.964 -6.135 -19.956 1.00 87.56 100 MET A N 1
ATOM 779 C CA . MET A 1 100 ? 15.423 -7.110 -19.009 1.00 87.56 100 MET A CA 1
ATOM 780 C C . MET A 1 100 ? 14.321 -7.959 -19.644 1.00 87.56 100 MET A C 1
ATOM 782 O O . MET A 1 100 ? 14.254 -9.154 -19.367 1.00 87.56 100 MET A O 1
ATOM 786 N N . ALA A 1 101 ? 13.489 -7.376 -20.512 1.00 88.56 101 ALA A N 1
ATOM 787 C CA . ALA A 1 101 ? 12.470 -8.106 -21.261 1.00 88.56 101 ALA A CA 1
ATOM 788 C C . ALA A 1 101 ? 13.120 -9.149 -22.176 1.00 88.56 101 ALA A C 1
ATOM 790 O O . ALA A 1 101 ? 12.768 -10.325 -22.088 1.00 88.56 101 ALA A O 1
ATOM 791 N N . ASP A 1 102 ? 14.130 -8.755 -22.952 1.00 89.44 102 ASP A N 1
ATOM 792 C CA . ASP A 1 102 ? 14.871 -9.653 -23.842 1.00 89.44 102 ASP A CA 1
ATOM 793 C C . ASP A 1 102 ? 15.535 -10.798 -23.057 1.00 89.44 102 ASP A C 1
ATOM 795 O O . ASP A 1 102 ? 15.437 -11.964 -23.445 1.00 89.44 102 ASP A O 1
ATOM 799 N N . LEU A 1 103 ? 16.147 -10.493 -21.905 1.00 91.56 103 LEU A N 1
ATOM 800 C CA . LEU A 1 103 ? 16.784 -11.488 -21.036 1.00 91.56 103 LEU A CA 1
ATOM 801 C C . LEU A 1 103 ? 15.775 -12.457 -20.399 1.00 91.56 103 LEU A C 1
ATOM 803 O O . LEU A 1 103 ? 16.075 -13.636 -20.219 1.00 91.56 103 LEU A O 1
ATOM 807 N N . MET A 1 104 ? 14.577 -11.977 -20.068 1.00 88.00 104 MET A N 1
ATOM 808 C CA . MET A 1 104 ? 13.484 -12.801 -19.547 1.00 88.00 104 MET A CA 1
ATOM 809 C C . MET A 1 104 ? 12.702 -13.534 -20.652 1.00 88.00 104 MET A C 1
ATOM 811 O O . MET A 1 104 ? 11.769 -14.273 -20.339 1.00 88.00 104 MET A O 1
ATOM 815 N N . GLY A 1 105 ? 13.057 -13.348 -21.930 1.00 89.00 105 GLY A N 1
ATOM 816 C CA . GLY A 1 105 ? 12.327 -13.915 -23.069 1.00 89.00 105 GLY A CA 1
ATOM 817 C C . GLY A 1 105 ? 10.929 -13.314 -23.257 1.00 89.00 105 GLY A C 1
ATOM 818 O O . GLY A 1 105 ? 10.048 -13.947 -23.837 1.00 89.00 105 GLY A O 1
ATOM 819 N N . ILE A 1 106 ? 10.704 -12.108 -22.737 1.00 89.38 106 ILE A N 1
ATOM 820 C CA . ILE A 1 106 ? 9.441 -11.381 -22.798 1.00 89.38 106 ILE A CA 1
ATOM 821 C C . ILE A 1 106 ? 9.481 -10.461 -24.017 1.00 89.38 106 ILE A C 1
ATOM 823 O O . ILE A 1 106 ? 10.267 -9.526 -24.079 1.00 89.38 106 ILE A O 1
ATOM 827 N N . SER A 1 107 ? 8.580 -10.675 -24.974 1.00 83.19 107 SER A N 1
ATOM 828 C CA . SER A 1 107 ? 8.538 -9.903 -26.224 1.00 83.19 107 SER A CA 1
ATOM 829 C C . SER A 1 107 ? 8.020 -8.464 -26.075 1.00 83.19 107 SER A C 1
ATOM 831 O O . SER A 1 107 ? 8.014 -7.716 -27.048 1.00 83.19 107 SER A O 1
ATOM 833 N N . ASN A 1 108 ? 7.510 -8.082 -24.899 1.00 85.62 108 ASN A N 1
ATOM 834 C CA . ASN A 1 108 ? 6.896 -6.779 -24.653 1.00 85.62 108 ASN A CA 1
ATOM 835 C C . ASN A 1 108 ? 7.319 -6.215 -23.289 1.00 85.62 108 ASN A C 1
ATOM 837 O O . ASN A 1 108 ? 6.903 -6.725 -22.246 1.00 85.62 108 ASN A O 1
ATOM 841 N N . GLU A 1 109 ? 8.080 -5.122 -23.300 1.00 83.06 109 GLU A N 1
ATOM 842 C CA . GLU A 1 109 ? 8.544 -4.412 -22.101 1.00 83.06 109 GLU A CA 1
ATOM 843 C C . GLU A 1 109 ? 7.403 -3.956 -21.174 1.00 83.06 109 GLU A C 1
ATOM 845 O O . GLU A 1 109 ? 7.573 -3.910 -19.955 1.00 83.06 109 GLU A O 1
ATOM 850 N N . ASN A 1 110 ? 6.194 -3.724 -21.699 1.00 88.56 110 ASN A N 1
ATOM 851 C CA . ASN A 1 110 ? 5.048 -3.321 -20.882 1.00 88.56 110 ASN A CA 1
ATOM 852 C C . ASN A 1 110 ? 4.623 -4.397 -19.876 1.00 88.56 110 ASN A C 1
ATOM 854 O O . ASN A 1 110 ? 4.071 -4.078 -18.819 1.00 88.56 110 ASN A O 1
ATOM 858 N N . LEU A 1 111 ? 4.908 -5.671 -20.160 1.00 90.50 111 LEU A N 1
ATOM 859 C CA . LEU A 1 111 ? 4.629 -6.764 -19.230 1.00 90.50 111 LEU A CA 1
ATOM 860 C C . LEU A 1 111 ? 5.485 -6.672 -17.962 1.00 90.50 111 LEU A C 1
ATOM 862 O O . LEU A 1 111 ? 5.030 -7.100 -16.903 1.00 90.50 111 LEU A O 1
ATOM 866 N N . LEU A 1 112 ? 6.670 -6.054 -18.023 1.00 91.19 112 LEU A N 1
ATOM 867 C CA . LEU A 1 112 ? 7.495 -5.808 -16.837 1.00 91.19 112 LEU A CA 1
ATOM 868 C C . LEU A 1 112 ? 6.862 -4.764 -15.916 1.00 91.19 112 LEU A C 1
ATOM 870 O O . LEU A 1 112 ? 6.891 -4.931 -14.697 1.00 91.19 112 LEU A O 1
ATOM 874 N N . PHE A 1 113 ? 6.247 -3.714 -16.466 1.00 92.69 113 PHE A N 1
ATOM 875 C CA . PHE A 1 113 ? 5.528 -2.722 -15.662 1.00 92.69 113 PHE A CA 1
ATOM 876 C C . PHE A 1 113 ? 4.306 -3.339 -14.979 1.00 92.69 113 PHE A C 1
ATOM 878 O O . PHE A 1 113 ? 4.099 -3.136 -13.781 1.00 92.69 113 PHE A O 1
ATOM 885 N N . VAL A 1 114 ? 3.540 -4.155 -15.709 1.00 94.00 114 VAL A N 1
ATOM 886 C CA . VAL A 1 114 ? 2.406 -4.900 -15.141 1.00 94.00 114 VAL A CA 1
ATOM 887 C C . VAL A 1 114 ? 2.887 -5.873 -14.063 1.00 94.00 114 VAL A C 1
ATOM 889 O O . VAL A 1 114 ? 2.322 -5.897 -12.972 1.00 94.00 114 VAL A O 1
ATOM 892 N N . GLY A 1 115 ? 3.965 -6.618 -14.315 1.00 94.19 115 GLY A N 1
ATOM 893 C CA . GLY A 1 115 ? 4.575 -7.510 -13.329 1.00 94.19 115 GLY A CA 1
ATOM 894 C C . GLY A 1 115 ? 5.031 -6.764 -12.073 1.00 94.19 115 GLY A C 1
ATOM 895 O O . GLY A 1 115 ? 4.737 -7.193 -10.962 1.00 94.19 115 GLY A O 1
ATOM 896 N N . THR A 1 116 ? 5.661 -5.601 -12.237 1.00 94.31 116 THR A N 1
ATOM 897 C CA . THR A 1 116 ? 6.108 -4.736 -11.133 1.00 94.31 116 THR A CA 1
ATOM 898 C C . THR A 1 116 ? 4.931 -4.266 -10.279 1.00 94.31 116 THR A C 1
ATOM 900 O O . THR A 1 116 ? 4.981 -4.346 -9.050 1.00 94.31 116 THR A O 1
ATOM 903 N N . PHE A 1 117 ? 3.847 -3.824 -10.924 1.00 97.38 117 PHE A N 1
ATOM 904 C CA . PHE A 1 117 ? 2.610 -3.461 -10.240 1.00 97.38 117 PHE A CA 1
ATOM 905 C C . PHE A 1 117 ? 2.020 -4.652 -9.478 1.00 97.38 117 PHE A C 1
ATOM 907 O O . PHE A 1 117 ? 1.691 -4.511 -8.304 1.00 97.38 117 PHE A O 1
ATOM 914 N N . LEU A 1 118 ? 1.913 -5.823 -10.116 1.00 97.81 118 LEU A N 1
ATOM 915 C CA . LEU A 1 118 ? 1.315 -7.018 -9.517 1.00 97.81 118 LEU A CA 1
ATOM 916 C C . LEU A 1 118 ? 2.121 -7.536 -8.325 1.00 97.81 118 LEU A C 1
ATOM 918 O O . LEU A 1 118 ? 1.539 -7.857 -7.291 1.00 97.81 118 LEU A O 1
ATOM 922 N N . VAL A 1 119 ? 3.450 -7.579 -8.432 1.00 96.75 119 VAL A N 1
ATOM 923 C CA . VAL A 1 119 ? 4.319 -7.985 -7.320 1.00 96.75 119 VAL A CA 1
ATOM 924 C C . VAL A 1 119 ? 4.186 -6.998 -6.164 1.00 96.75 119 VAL A C 1
ATOM 926 O O . VAL A 1 119 ? 3.944 -7.421 -5.035 1.00 96.75 119 VAL A O 1
ATOM 929 N N . GLY A 1 120 ? 4.262 -5.691 -6.435 1.00 97.00 120 GLY A N 1
ATOM 930 C CA . GLY A 1 120 ? 4.056 -4.668 -5.409 1.00 97.00 120 GLY A CA 1
ATOM 931 C C . GLY A 1 120 ? 2.672 -4.771 -4.760 1.00 97.00 120 GLY A C 1
ATOM 932 O O . GLY A 1 120 ? 2.555 -4.705 -3.538 1.00 97.00 120 GLY A O 1
ATOM 933 N N . PHE A 1 121 ? 1.634 -5.013 -5.562 1.00 98.44 121 PHE A N 1
ATOM 934 C CA . PHE A 1 121 ? 0.261 -5.184 -5.099 1.00 98.44 121 PHE A CA 1
ATOM 935 C C . PHE A 1 121 ? 0.105 -6.377 -4.158 1.00 98.44 121 PHE A C 1
ATOM 937 O O . PHE A 1 121 ? -0.480 -6.238 -3.085 1.00 98.44 121 PHE A O 1
ATOM 944 N N . LEU A 1 122 ? 0.653 -7.536 -4.522 1.00 98.25 122 LEU A N 1
ATOM 945 C CA . LEU A 1 122 ? 0.578 -8.729 -3.684 1.00 98.25 122 LEU A CA 1
ATOM 946 C C . LEU A 1 122 ? 1.379 -8.557 -2.391 1.00 98.25 122 LEU A C 1
ATOM 948 O O . LEU A 1 122 ? 0.865 -8.873 -1.319 1.00 98.25 122 LEU A O 1
ATOM 952 N N . LEU A 1 123 ? 2.599 -8.014 -2.467 1.00 97.50 123 LEU A N 1
ATOM 953 C CA . LEU A 1 123 ? 3.423 -7.758 -1.283 1.00 97.50 123 LEU A CA 1
ATOM 954 C C . LEU A 1 123 ? 2.717 -6.806 -0.316 1.00 97.50 123 LEU A C 1
ATOM 956 O O . LEU A 1 123 ? 2.551 -7.140 0.856 1.00 97.50 123 LEU A O 1
ATOM 960 N N . GLY A 1 124 ? 2.242 -5.661 -0.813 1.00 97.38 124 GLY A N 1
ATOM 961 C CA . GLY A 1 124 ? 1.490 -4.701 -0.011 1.00 97.38 124 GLY A CA 1
ATOM 962 C C . GLY A 1 124 ? 0.230 -5.316 0.585 1.00 97.38 124 GLY A C 1
ATOM 963 O O . GLY A 1 124 ? 0.024 -5.223 1.793 1.00 97.38 124 GLY A O 1
ATOM 964 N N . GLY A 1 125 ? -0.563 -6.007 -0.238 1.00 97.81 125 GLY A N 1
ATOM 965 C CA . GLY A 1 125 ? -1.824 -6.617 0.168 1.00 97.81 125 GLY A CA 1
ATOM 966 C C . GLY A 1 125 ? -1.655 -7.654 1.278 1.00 97.81 125 GLY A C 1
ATOM 967 O O . GLY A 1 125 ? -2.372 -7.608 2.280 1.00 97.81 125 GLY A O 1
ATOM 968 N N . PHE A 1 126 ? -0.679 -8.559 1.156 1.00 98.12 126 PHE A N 1
ATOM 969 C CA . PHE A 1 126 ? -0.395 -9.547 2.201 1.00 98.12 126 PHE A CA 1
ATOM 970 C C . PHE A 1 126 ? 0.201 -8.919 3.465 1.00 98.12 126 PHE A C 1
ATOM 972 O O . PHE A 1 126 ? -0.129 -9.355 4.572 1.00 98.12 126 PHE A O 1
ATOM 979 N N . SER A 1 127 ? 1.012 -7.863 3.344 1.00 97.06 127 SER A N 1
ATOM 980 C CA . SER A 1 127 ? 1.450 -7.082 4.506 1.00 97.06 127 SER A CA 1
ATOM 981 C C . SER A 1 127 ? 0.267 -6.457 5.246 1.00 97.06 127 SER A C 1
ATOM 983 O O . SER A 1 127 ? 0.181 -6.580 6.468 1.00 97.06 127 SER A O 1
ATOM 985 N N . GLY A 1 128 ? -0.676 -5.849 4.521 1.00 97.25 128 GLY A N 1
ATOM 986 C CA . GLY A 1 128 ? -1.886 -5.270 5.100 1.00 97.25 128 GLY A CA 1
ATOM 987 C C . GLY A 1 128 ? -2.768 -6.302 5.797 1.00 97.25 128 GLY A C 1
ATOM 988 O O . GLY A 1 128 ? -3.154 -6.091 6.946 1.00 97.25 128 GLY A O 1
ATOM 989 N N . LEU A 1 129 ? -3.019 -7.442 5.142 1.00 96.62 129 LEU A N 1
ATOM 990 C CA . LEU A 1 129 ? -3.768 -8.563 5.725 1.00 96.62 129 LEU A CA 1
ATOM 991 C C . LEU A 1 129 ? -3.138 -9.075 7.018 1.00 96.62 129 LEU A C 1
ATOM 993 O O . LEU A 1 129 ? -3.848 -9.367 7.980 1.00 96.62 129 LEU A O 1
ATOM 997 N N . THR A 1 130 ? -1.810 -9.183 7.044 1.00 96.00 130 THR A N 1
ATOM 998 C CA . THR A 1 130 ? -1.076 -9.603 8.242 1.00 96.00 130 THR A CA 1
ATOM 999 C C . THR A 1 130 ? -1.301 -8.602 9.376 1.00 96.00 130 THR A C 1
ATOM 1001 O O . THR A 1 130 ? -1.635 -8.996 10.492 1.00 96.00 130 THR A O 1
ATOM 1004 N N . GLY A 1 131 ? -1.197 -7.304 9.076 1.00 94.62 131 GLY A N 1
ATOM 1005 C CA . GLY A 1 131 ? -1.436 -6.223 10.030 1.00 94.62 131 GLY A CA 1
ATOM 1006 C C . GLY A 1 131 ? -2.830 -6.248 10.656 1.00 94.62 131 GLY A C 1
ATOM 1007 O O . GLY A 1 131 ? -2.963 -6.198 11.879 1.00 94.62 131 GLY A O 1
ATOM 1008 N N . THR A 1 132 ? -3.881 -6.369 9.844 1.00 94.69 132 THR A N 1
ATOM 1009 C CA . THR A 1 132 ? -5.258 -6.401 10.361 1.00 94.69 132 THR A CA 1
ATOM 1010 C C . THR A 1 132 ? -5.601 -7.707 11.067 1.00 94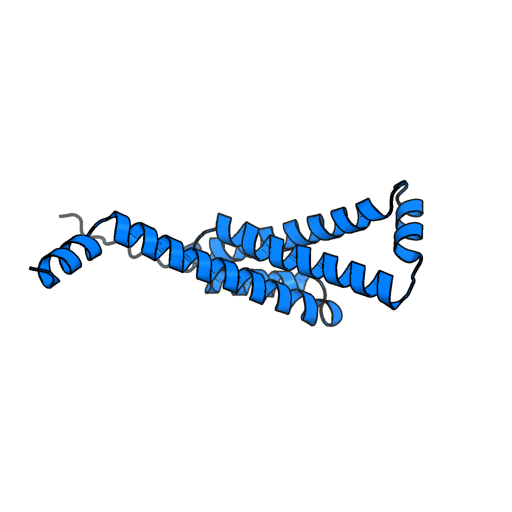.69 132 THR A C 1
ATOM 1012 O O . THR A 1 132 ? -6.298 -7.681 12.078 1.00 94.69 132 THR A O 1
ATOM 1015 N N . SER A 1 133 ? -5.063 -8.841 10.612 1.00 92.62 133 SER A N 1
ATOM 1016 C CA . SER A 1 133 ? -5.279 -10.138 11.273 1.00 92.62 133 SER A CA 1
ATOM 1017 C C . SER A 1 133 ? -4.658 -10.176 12.672 1.00 92.62 133 SER A C 1
ATOM 1019 O O . SER A 1 133 ? -5.255 -10.717 13.602 1.00 92.62 133 SER A O 1
ATOM 1021 N N . LEU A 1 134 ? -3.499 -9.534 12.859 1.00 92.12 134 LEU A N 1
ATOM 1022 C CA . LEU A 1 134 ? -2.856 -9.396 14.169 1.00 92.12 134 LEU A CA 1
ATOM 1023 C C . LEU A 1 134 ? -3.706 -8.596 15.164 1.00 92.12 134 LEU A C 1
ATOM 1025 O O . LEU A 1 134 ? -3.651 -8.854 16.365 1.00 92.12 134 LEU A O 1
ATOM 1029 N N . LYS A 1 135 ? -4.538 -7.667 14.688 1.00 85.94 135 LYS A N 1
ATOM 1030 C CA . LYS A 1 135 ? -5.401 -6.834 15.538 1.00 85.94 135 LYS A CA 1
ATOM 1031 C C . LYS A 1 135 ? -6.334 -7.682 16.414 1.00 85.94 135 LYS A C 1
ATOM 1033 O O . LYS A 1 135 ? -6.501 -7.377 17.591 1.00 85.94 135 LYS A O 1
ATOM 1038 N N . GLY A 1 136 ? -6.863 -8.785 15.876 1.00 75.31 136 GLY A N 1
ATOM 1039 C CA . GLY A 1 136 ? -7.704 -9.731 16.620 1.00 75.31 136 GLY A CA 1
ATOM 1040 C C . GLY A 1 136 ? -6.953 -10.540 17.684 1.00 75.31 136 GLY A C 1
ATOM 1041 O O . GLY A 1 136 ? -7.556 -10.950 18.668 1.00 75.31 136 GLY A O 1
ATOM 1042 N N . VAL A 1 137 ? -5.638 -10.727 17.529 1.00 81.56 137 VAL A N 1
ATOM 1043 C CA . VAL A 1 137 ? -4.788 -11.402 18.527 1.00 81.56 137 VAL A CA 1
ATOM 1044 C C . VAL A 1 137 ? -4.514 -10.485 19.724 1.00 81.56 137 VAL A C 1
ATOM 1046 O O . VAL A 1 137 ? -4.461 -10.947 20.860 1.00 81.56 137 VAL A O 1
ATOM 1049 N N . PHE A 1 138 ? -4.373 -9.177 19.487 1.00 76.19 138 PHE A N 1
ATOM 1050 C CA . PHE A 1 138 ? -4.113 -8.192 20.545 1.00 76.19 138 PHE A CA 1
ATOM 1051 C C . PHE A 1 138 ? -5.376 -7.702 21.266 1.00 76.19 138 PHE A C 1
ATOM 1053 O O . PHE A 1 138 ? -5.287 -7.164 22.371 1.00 76.19 138 PHE A O 1
ATOM 1060 N N . GLN A 1 139 ? -6.559 -7.884 20.678 1.00 71.38 139 GLN A N 1
ATOM 1061 C CA . GLN A 1 139 ? -7.822 -7.575 21.342 1.00 71.38 139 GLN A CA 1
ATOM 1062 C C . GLN A 1 139 ? -8.189 -8.706 22.310 1.00 71.38 139 GLN A C 1
ATOM 1064 O O . GLN A 1 139 ? -8.766 -9.720 21.925 1.00 71.38 139 GLN A O 1
ATOM 1069 N N . TYR A 1 140 ? -7.864 -8.518 23.593 1.00 58.59 140 TYR A N 1
ATOM 1070 C CA . TYR A 1 140 ? -8.308 -9.406 24.668 1.00 58.59 140 TYR A CA 1
ATOM 1071 C C . TYR A 1 140 ? -9.839 -9.492 24.653 1.00 58.59 140 TYR A C 1
ATOM 1073 O O . TYR A 1 140 ? -10.544 -8.527 24.964 1.00 58.59 140 TYR A O 1
ATOM 1081 N N . LYS A 1 141 ? -10.364 -10.656 24.273 1.00 58.31 141 LYS A N 1
ATOM 1082 C CA . LYS A 1 141 ? -11.796 -10.936 24.283 1.00 58.31 141 LYS A CA 1
ATOM 1083 C C . LYS A 1 141 ? -12.249 -10.919 25.747 1.00 58.31 141 LYS A C 1
ATOM 1085 O O . LYS A 1 141 ? -11.922 -11.828 26.505 1.00 58.31 141 LYS A O 1
ATOM 1090 N N . LYS A 1 142 ? -12.968 -9.875 26.180 1.00 55.47 142 LYS A N 1
ATOM 1091 C CA . LYS A 1 142 ? -13.681 -9.895 27.468 1.00 55.47 142 LYS A CA 1
ATOM 1092 C C . LYS A 1 142 ? -14.816 -10.912 27.353 1.00 55.47 142 LYS A C 1
ATOM 1094 O O . LYS A 1 142 ? -15.944 -10.552 27.028 1.00 55.47 142 LYS A O 1
ATOM 1099 N N . GLU A 1 143 ? -14.519 -12.190 27.566 1.00 57.34 143 GLU A N 1
ATOM 1100 C CA . GLU A 1 143 ? -15.553 -13.200 27.761 1.00 57.34 143 GLU A CA 1
ATOM 1101 C C . GLU A 1 143 ? -16.236 -12.912 29.098 1.00 57.34 143 GLU A C 1
ATOM 1103 O O . GLU A 1 143 ? -15.712 -13.183 30.176 1.00 57.34 143 GLU A O 1
ATOM 1108 N N . GLY A 1 144 ? -17.399 -12.264 29.012 1.00 55.31 144 GLY A N 1
ATOM 1109 C CA . GLY A 1 144 ? -18.290 -12.061 30.140 1.00 55.31 144 GLY A CA 1
ATOM 1110 C C . GLY A 1 144 ? -18.796 -13.407 30.645 1.00 55.31 144 GLY A C 1
ATOM 1111 O O . GLY A 1 144 ? -19.764 -13.948 30.119 1.00 55.31 144 GLY A O 1
ATOM 1112 N N . TYR A 1 145 ? -18.147 -13.924 31.687 1.00 57.94 145 TYR A N 1
ATOM 1113 C CA . TYR A 1 145 ? -18.580 -15.058 32.508 1.00 57.94 145 TYR A CA 1
ATOM 1114 C C . TYR A 1 145 ? -19.781 -14.687 33.405 1.00 57.94 145 TYR A C 1
ATOM 1116 O O . TYR A 1 145 ? -19.770 -14.895 34.611 1.00 57.94 145 TYR A O 1
ATOM 1124 N N . TYR A 1 146 ? -20.835 -14.117 32.821 1.00 57.94 146 TYR A N 1
ATOM 1125 C CA . TYR A 1 146 ? -22.142 -14.006 33.467 1.00 57.94 146 TYR A CA 1
ATOM 1126 C C . TYR A 1 146 ? -23.196 -14.579 32.524 1.00 57.94 146 TYR A C 1
ATOM 1128 O O . TYR A 1 146 ? -23.815 -13.873 31.730 1.00 57.94 146 TYR A O 1
ATOM 1136 N N . ARG A 1 147 ? -23.376 -15.899 32.612 1.00 58.25 147 ARG A N 1
ATOM 1137 C CA . ARG A 1 147 ? -24.650 -16.541 32.300 1.00 58.25 147 ARG A CA 1
ATOM 1138 C C . ARG A 1 147 ? -25.317 -16.865 33.632 1.00 58.25 147 ARG A C 1
ATOM 1140 O O . ARG A 1 147 ? -24.706 -17.521 34.471 1.00 58.25 147 ARG A O 1
ATOM 1147 N N . VAL A 1 148 ? -26.503 -16.287 33.796 1.00 58.47 148 VAL A N 1
ATOM 1148 C CA . VAL A 1 148 ? -27.476 -16.531 34.869 1.00 58.47 148 VAL A CA 1
ATOM 1149 C C . VAL A 1 148 ? -27.973 -17.969 34.809 1.00 58.47 148 VAL A C 1
ATOM 1151 O O . VAL A 1 148 ? -28.072 -18.487 33.671 1.00 58.47 148 VAL A O 1
#

Organism: NCBI:txid849756

Radius of gyration: 21.45 Å; Cα contacts (8 Å, |Δi|>4): 166; chains: 1; bounding box: 60×36×61 Å

pLDDT: mean 88.31, std 10.84, range [55.31, 98.44]

Secondary structure (DSSP, 8-state):
-HHHHHHHHHTSHHHHHHHHHHHHHHHHHHHHHHHHHHHHHHTTTS-HHHHHHHHHHHHHHH---HHHHHHHHHHHHHHHHHHHHHHHHHHHT--HHHHHHHHTT-S-THHHHHHHHHHHHHHHHHHHHHHHHHHHHHS---------

Sequence (148 aa):
MLILISVVVTNSPEYYSLQNLKIEMIRFATQLIVVFLIVYFLGGLFSFWISMLFVGFTALLILENNVAAFFATGLGFGIAWLSKALVITVSTASQLPQQMADLMGISNENLLFVGTFLVGFLLGGFSGLTGTSLKGVFQYKKEGYYRV

Foldseek 3Di:
DVVVVVVVVCPDPVVVVVVVVVLQVVLLQVLLQVLLVLCLVCVVVDPVVVSLLVLLQSLLVRHQDLVSQLQSQLQSQLVSQLVVVVCCCVVVVDCVLVVVCVVVVHPDSVVVSVVRSNVRSRSRNVSSNNSNVVNVVPPDPPPPPDDD